Protein AF-A0A2A5WNZ4-F1 (afdb_monomer)

Radius of gyration: 17.19 Å; Cα contacts (8 Å, |Δi|>4): 81; chains: 1; bounding box: 37×25×44 Å

Foldseek 3Di:
DPAAFQQDLEDEEEQDDDDLVVVNRNHHVNGDYDYHHDAPCVCVVVCVVVVHDDDDPRDQVVVVVVNVVVPDDPPDTDDDDDDDDDPDPVVVVCVVVVPD

Sequence (100 aa):
MPFDDDAFDLILNQHGFFNIEEIKRTLVPGGVFLSQQVDGQNMADLARAFDVSYDSTYSRDEVCRNFGALGFDINRSETHECTNDFTDVGATVYLLTAIP

Organism: NCBI:txid1986255

Solvent-accessible surface area (backbone atoms only — not comparable to full-atom values): 6586 Å² total; per-resi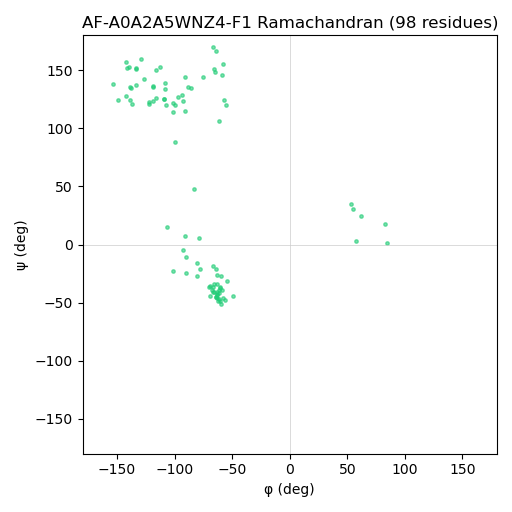due (Å²): 122,104,63,57,71,50,68,30,63,65,48,80,42,70,75,58,90,82,58,69,67,56,50,57,46,27,32,28,94,90,39,47,80,49,76,48,76,80,51,45,68,65,62,52,66,61,33,50,76,70,77,46,84,84,89,59,82,55,36,72,68,54,52,52,49,56,42,42,75,72,70,49,83,83,89,75,87,84,87,87,87,83,88,84,87,75,94,44,72,65,59,54,55,46,51,70,70,71,56,130

pLDDT: mean 93.29, std 5.8, range [59.91, 98.62]

Structure (mmCIF, N/CA/C/O backbone):
data_AF-A0A2A5WNZ4-F1
#
_entry.id   AF-A0A2A5WNZ4-F1
#
loop_
_atom_site.group_PDB
_atom_site.id
_atom_site.type_symbol
_atom_site.label_atom_id
_atom_site.label_alt_id
_atom_site.label_comp_id
_atom_site.label_asym_id
_atom_site.label_entity_id
_atom_site.label_seq_id
_atom_site.pdbx_PDB_ins_code
_atom_site.Cartn_x
_atom_site.Cartn_y
_atom_site.Cartn_z
_atom_site.occupancy
_atom_site.B_iso_or_equiv
_atom_site.auth_seq_id
_atom_site.auth_comp_id
_atom_site.auth_asym_id
_atom_site.auth_atom_id
_atom_site.pdbx_PDB_model_num
ATOM 1 N N . MET A 1 1 ? -18.777 -1.514 0.530 1.00 84.25 1 MET A N 1
ATOM 2 C CA . MET A 1 1 ? -18.827 -2.979 0.732 1.00 84.25 1 MET A CA 1
ATOM 3 C C . MET A 1 1 ? -20.162 -3.312 1.389 1.00 84.25 1 MET A C 1
ATOM 5 O O . MET A 1 1 ? -20.560 -2.547 2.258 1.00 84.25 1 MET A O 1
ATOM 9 N N . PRO A 1 2 ? -20.892 -4.371 0.993 1.00 94.06 2 PRO A N 1
ATOM 10 C CA . PRO A 1 2 ? -22.242 -4.647 1.502 1.00 94.06 2 PRO A CA 1
ATOM 11 C C . PRO A 1 2 ? -22.211 -5.397 2.847 1.00 94.06 2 PRO A C 1
ATOM 13 O O . PRO A 1 2 ? -22.871 -6.419 3.007 1.00 94.06 2 PRO A O 1
ATOM 16 N N . PHE A 1 3 ? -21.395 -4.917 3.781 1.00 96.81 3 PHE A N 1
ATOM 17 C CA . PHE A 1 3 ? -21.277 -5.457 5.132 1.00 96.81 3 PHE A CA 1
ATOM 18 C C . PHE A 1 3 ? -21.734 -4.409 6.135 1.00 96.81 3 PHE A C 1
ATOM 20 O O . PHE A 1 3 ? -21.582 -3.207 5.880 1.00 96.81 3 PHE A O 1
ATOM 27 N N . ASP A 1 4 ? -22.263 -4.884 7.255 1.00 97.94 4 ASP A N 1
ATOM 28 C CA . ASP A 1 4 ? -22.640 -4.047 8.387 1.00 97.94 4 ASP A CA 1
ATOM 29 C C . ASP A 1 4 ? -21.407 -3.370 9.005 1.00 97.94 4 ASP A C 1
ATOM 31 O O . ASP A 1 4 ? -20.255 -3.692 8.688 1.00 97.94 4 ASP A O 1
ATOM 35 N N . ASP A 1 5 ? -21.663 -2.385 9.856 1.00 98.44 5 ASP A N 1
ATOM 36 C CA . ASP A 1 5 ? -20.621 -1.748 10.653 1.00 98.44 5 ASP A CA 1
ATOM 37 C C . ASP A 1 5 ? -20.025 -2.773 11.632 1.00 98.44 5 ASP A C 1
ATOM 39 O O . ASP A 1 5 ? -20.727 -3.686 12.074 1.00 98.44 5 ASP A O 1
ATOM 43 N N . ASP A 1 6 ? -18.738 -2.633 11.962 1.00 98.31 6 ASP A N 1
ATOM 44 C CA . ASP A 1 6 ? -18.044 -3.497 12.930 1.00 98.31 6 ASP A CA 1
ATOM 45 C C . ASP A 1 6 ? -18.168 -5.011 12.619 1.00 98.31 6 ASP A C 1
ATOM 47 O O . ASP A 1 6 ? -18.253 -5.856 13.510 1.00 98.31 6 ASP A O 1
ATOM 51 N N . ALA A 1 7 ? -18.198 -5.375 11.336 1.00 98.38 7 ALA A N 1
ATOM 52 C CA . ALA A 1 7 ? -18.419 -6.749 10.887 1.00 98.38 7 ALA A CA 1
ATOM 53 C C . ALA A 1 7 ? -17.184 -7.662 10.995 1.00 98.38 7 ALA A C 1
ATOM 55 O O . ALA A 1 7 ? -17.332 -8.886 10.979 1.00 98.38 7 ALA A O 1
ATOM 56 N N . PHE A 1 8 ? -15.972 -7.098 11.061 1.00 98.44 8 PHE A N 1
ATOM 57 C CA . PHE A 1 8 ? -14.729 -7.868 10.983 1.00 98.44 8 PHE A CA 1
ATOM 58 C C . PHE A 1 8 ? -13.702 -7.475 12.046 1.00 98.44 8 PHE A C 1
ATOM 60 O O . PHE A 1 8 ? -13.412 -6.297 12.243 1.00 98.44 8 PHE A O 1
ATOM 67 N N . ASP A 1 9 ? -13.055 -8.479 12.641 1.00 98.62 9 ASP A N 1
ATOM 68 C CA . ASP A 1 9 ? -11.859 -8.296 13.475 1.00 98.62 9 ASP A CA 1
ATOM 69 C C . ASP A 1 9 ? -10.573 -8.131 12.643 1.00 98.62 9 ASP A C 1
ATOM 71 O O . ASP A 1 9 ? -9.600 -7.523 13.092 1.00 98.62 9 ASP A O 1
ATOM 75 N N . LEU A 1 10 ? -10.552 -8.690 11.426 1.00 98.38 10 LEU A N 1
ATOM 76 C CA . LEU A 1 10 ? -9.408 -8.678 10.514 1.00 98.38 10 LEU A CA 1
ATOM 77 C C . LEU A 1 10 ? -9.873 -8.512 9.069 1.00 98.38 10 LEU A C 1
ATOM 79 O O . LEU A 1 10 ? -10.664 -9.313 8.571 1.00 98.38 10 LEU A O 1
ATOM 83 N N . ILE A 1 11 ? -9.303 -7.533 8.371 1.00 98.31 11 ILE A N 1
ATOM 84 C CA . ILE A 1 11 ? -9.468 -7.368 6.926 1.00 98.31 11 ILE A CA 1
ATOM 85 C C . ILE A 1 11 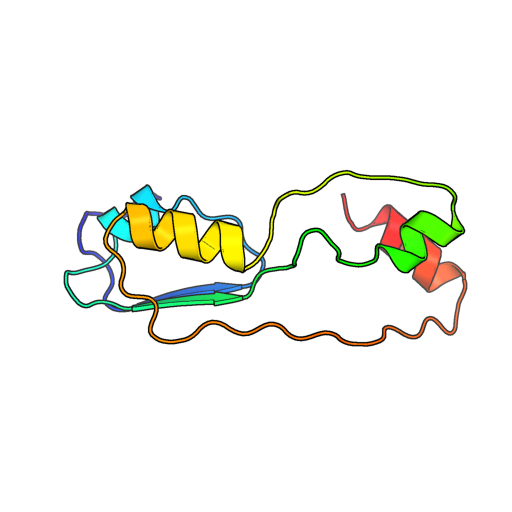? -8.105 -7.548 6.252 1.00 98.31 11 ILE A C 1
ATOM 87 O O . ILE A 1 11 ? -7.129 -6.884 6.604 1.00 98.31 11 ILE A O 1
ATOM 91 N N . LEU A 1 12 ? -8.049 -8.447 5.269 1.00 98.19 12 LEU A N 1
ATOM 92 C CA . LEU A 1 12 ? -6.879 -8.677 4.424 1.00 98.19 12 LEU A CA 1
ATOM 93 C C . LEU A 1 12 ? -7.157 -8.147 3.023 1.00 98.19 12 LEU A C 1
ATOM 95 O O . LEU A 1 12 ? -8.205 -8.440 2.447 1.00 98.19 12 LEU A O 1
ATOM 99 N N . ASN A 1 13 ? -6.211 -7.408 2.454 1.00 97.38 13 ASN A N 1
ATOM 100 C CA . ASN A 1 13 ? -6.297 -6.982 1.065 1.00 97.38 13 ASN A CA 1
ATOM 101 C C . ASN A 1 13 ? -4.936 -7.090 0.376 1.00 97.38 13 ASN A C 1
ATOM 103 O O . ASN A 1 13 ? -3.953 -6.504 0.817 1.00 97.38 13 ASN A O 1
ATOM 107 N N . GLN A 1 14 ? -4.885 -7.827 -0.725 1.00 96.38 14 GLN A N 1
ATOM 108 C CA . GLN A 1 14 ? -3.689 -7.967 -1.538 1.00 96.38 14 GLN A CA 1
ATOM 109 C C . GLN A 1 14 ? -4.005 -7.519 -2.962 1.00 96.38 14 GLN A C 1
ATOM 111 O O . GLN A 1 14 ? -4.890 -8.085 -3.600 1.00 96.38 14 GLN A O 1
ATOM 116 N N . HIS A 1 15 ? -3.282 -6.507 -3.445 1.00 91.50 15 HIS A N 1
ATOM 117 C CA . HIS A 1 15 ? -3.401 -5.930 -4.791 1.00 91.50 15 HIS A CA 1
ATOM 118 C C . HIS A 1 15 ? -4.796 -5.392 -5.168 1.00 91.50 15 HIS A C 1
ATOM 120 O O . HIS A 1 15 ? -4.997 -4.937 -6.292 1.00 91.50 15 HIS A O 1
ATOM 126 N N . GLY A 1 16 ? -5.762 -5.423 -4.250 1.00 92.31 16 GLY A N 1
ATOM 127 C CA . GLY A 1 16 ? -7.105 -4.914 -4.464 1.00 92.31 16 GLY A CA 1
ATOM 128 C C . GLY A 1 16 ? -7.228 -3.454 -4.055 1.00 92.31 16 GLY A C 1
ATOM 129 O O . GLY A 1 16 ? -6.688 -3.023 -3.032 1.00 92.31 16 GLY A O 1
ATOM 130 N N . PHE A 1 17 ? -8.028 -2.708 -4.814 1.00 92.69 17 PHE A N 1
ATOM 131 C CA . PHE A 1 17 ? -8.472 -1.382 -4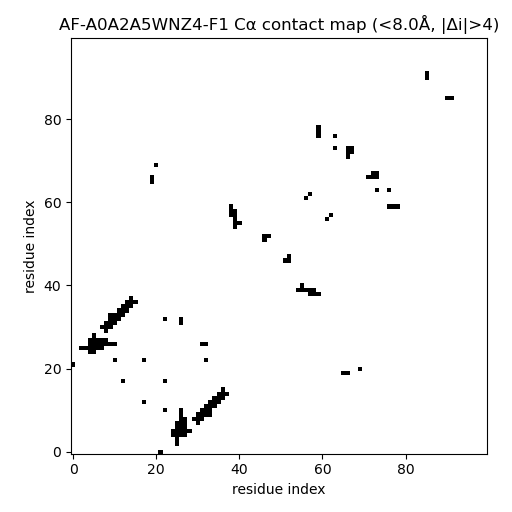.404 1.00 92.69 17 PHE A CA 1
ATOM 132 C C . PHE A 1 17 ? -9.236 -1.445 -3.071 1.00 92.69 17 PHE A C 1
ATOM 134 O O . PHE A 1 17 ? -9.971 -2.397 -2.801 1.00 92.69 17 PHE A O 1
ATOM 141 N N . PHE A 1 18 ? -9.103 -0.406 -2.250 1.00 95.12 18 PHE A N 1
ATOM 142 C CA . PHE A 1 18 ? -9.900 -0.227 -1.041 1.00 95.12 18 PHE A CA 1
ATOM 143 C C . PHE A 1 18 ? -10.280 1.239 -0.842 1.00 95.12 18 PHE A C 1
ATOM 145 O O . PHE A 1 18 ? -9.545 2.151 -1.213 1.00 95.12 18 PHE A O 1
ATOM 152 N N . ASN A 1 19 ? -11.420 1.452 -0.185 1.00 96.25 19 ASN A N 1
ATOM 153 C CA . ASN A 1 19 ? -11.797 2.742 0.377 1.00 96.25 19 ASN A CA 1
ATOM 154 C C . ASN A 1 19 ? -11.526 2.703 1.890 1.00 96.25 19 ASN A C 1
ATOM 156 O O . ASN A 1 19 ? -12.074 1.849 2.583 1.00 96.25 19 ASN A O 1
ATOM 160 N N . ILE A 1 20 ? -10.686 3.614 2.391 1.00 96.69 20 ILE A N 1
ATOM 161 C CA . ILE A 1 20 ? -10.246 3.638 3.796 1.00 96.69 20 ILE A CA 1
ATOM 162 C C . ILE A 1 20 ? -11.421 3.867 4.759 1.00 96.69 20 ILE A C 1
ATOM 164 O O . ILE A 1 20 ? -11.439 3.293 5.845 1.00 96.69 20 ILE A O 1
ATOM 168 N N . GLU A 1 21 ? -12.427 4.648 4.364 1.00 97.25 21 GLU A N 1
ATOM 169 C CA . GLU A 1 21 ? -13.619 4.883 5.186 1.00 97.25 21 GLU A CA 1
ATOM 170 C C . GLU A 1 21 ? -14.457 3.609 5.327 1.00 97.25 21 GLU A C 1
ATOM 172 O O . GLU A 1 21 ? -14.916 3.294 6.420 1.00 97.25 21 GLU A O 1
ATOM 177 N N . GLU A 1 22 ? -14.581 2.822 4.255 1.00 97.75 22 GLU A N 1
ATOM 178 C CA . GLU A 1 22 ? -15.274 1.530 4.304 1.00 97.75 22 GLU A CA 1
ATOM 179 C C . GLU A 1 22 ? -14.505 0.492 5.124 1.00 97.75 22 GLU A C 1
ATOM 181 O O . GLU A 1 22 ? -15.122 -0.300 5.834 1.00 97.75 22 GLU A O 1
ATOM 186 N N . ILE A 1 23 ? -13.167 0.515 5.073 1.00 98.00 23 ILE A N 1
ATOM 187 C CA . ILE A 1 23 ? -12.335 -0.293 5.974 1.00 98.00 23 ILE A CA 1
ATOM 188 C C . ILE A 1 23 ? -12.607 0.110 7.422 1.00 98.00 23 ILE A C 1
ATOM 190 O O . ILE A 1 23 ? -12.878 -0.750 8.246 1.00 98.00 23 ILE A O 1
ATOM 194 N N . LYS A 1 24 ? -12.602 1.411 7.730 1.00 97.38 24 LYS A N 1
ATOM 195 C CA . LYS A 1 24 ? -12.874 1.902 9.084 1.00 97.38 24 LYS A CA 1
ATOM 196 C C . LYS A 1 24 ? -14.268 1.532 9.579 1.00 97.38 24 LYS A C 1
ATOM 198 O O . LYS A 1 24 ? -14.408 1.170 10.735 1.00 97.38 24 LYS A O 1
ATOM 203 N N . ARG A 1 25 ? -15.283 1.645 8.722 1.00 98.06 25 ARG A N 1
ATOM 204 C CA . ARG A 1 25 ? -16.679 1.364 9.074 1.00 98.06 25 ARG A CA 1
ATOM 205 C C . ARG A 1 25 ? -16.909 -0.114 9.386 1.00 98.06 25 ARG A C 1
ATOM 207 O O . ARG A 1 25 ? -17.657 -0.441 10.294 1.00 98.06 25 ARG A O 1
ATOM 214 N N . THR A 1 26 ? -16.294 -1.001 8.609 1.00 98.25 26 THR A N 1
ATOM 215 C CA . THR A 1 26 ? -16.535 -2.452 8.699 1.00 98.25 26 THR A CA 1
ATOM 216 C C . THR A 1 26 ? -15.600 -3.171 9.669 1.00 98.25 26 THR A C 1
ATOM 218 O O . THR A 1 26 ? -15.825 -4.342 9.970 1.00 98.25 26 THR A O 1
ATOM 221 N N . LEU A 1 27 ? -14.559 -2.499 10.159 1.00 98.25 27 LEU A N 1
ATOM 222 C CA . LEU A 1 27 ? -13.613 -3.047 11.122 1.00 98.25 27 LEU A CA 1
ATOM 223 C C . LEU A 1 27 ? -14.051 -2.689 12.544 1.00 98.25 27 LEU A C 1
ATOM 225 O O . LEU A 1 27 ? -14.252 -1.515 12.841 1.00 98.25 27 LEU A O 1
ATOM 229 N N . VAL A 1 28 ? -14.132 -3.685 13.426 1.00 98.44 28 VAL A N 1
ATOM 230 C CA . VAL A 1 28 ? -14.439 -3.458 14.848 1.00 98.44 28 VAL A CA 1
ATOM 231 C C . VAL A 1 28 ? -13.414 -2.512 15.494 1.00 98.44 28 VAL A C 1
ATOM 233 O O . VAL A 1 28 ? -12.245 -2.481 15.077 1.00 98.44 28 VAL A O 1
ATOM 236 N N . PRO A 1 29 ? -13.766 -1.801 16.582 1.00 96.88 29 PRO A N 1
ATOM 237 C CA . PRO A 1 29 ? -12.786 -1.068 17.374 1.00 96.88 29 PRO A CA 1
ATOM 238 C C . PRO A 1 29 ? -11.655 -1.988 17.858 1.00 96.88 29 PRO A C 1
ATOM 240 O O . PRO A 1 29 ? -11.888 -2.954 18.582 1.00 96.88 29 PRO A O 1
ATOM 243 N N . GLY A 1 30 ? -10.417 -1.673 17.473 1.00 96.62 30 GLY A N 1
ATOM 244 C CA . GLY A 1 30 ? -9.238 -2.489 17.793 1.00 96.62 30 GLY A CA 1
ATOM 245 C C . GLY A 1 30 ? -8.972 -3.653 16.831 1.00 96.62 30 GLY A C 1
ATOM 246 O O . GLY A 1 30 ? -8.001 -4.381 17.036 1.00 96.62 30 GLY A O 1
ATOM 247 N N . GLY A 1 31 ? -9.786 -3.817 15.784 1.00 98.12 31 GLY A N 1
ATOM 248 C CA . GLY A 1 31 ? -9.512 -4.746 14.693 1.00 98.12 31 GLY A CA 1
ATOM 249 C C . GLY A 1 31 ? -8.289 -4.338 13.867 1.00 98.12 31 GLY A C 1
ATOM 250 O O . GLY A 1 31 ? -7.747 -3.237 14.000 1.00 98.12 31 GLY A O 1
ATOM 251 N N . VAL A 1 32 ? -7.846 -5.237 12.989 1.00 98.31 32 VAL A N 1
ATOM 252 C CA . VAL A 1 32 ? -6.620 -5.069 12.199 1.00 98.31 32 VAL A CA 1
ATOM 253 C C . VAL A 1 32 ? -6.922 -5.048 10.706 1.00 98.31 32 VAL A C 1
ATOM 255 O O . VAL A 1 32 ? -7.633 -5.899 10.178 1.00 98.31 32 VAL A O 1
ATOM 258 N N . PHE A 1 33 ? -6.309 -4.104 9.997 1.00 98.38 33 PHE A N 1
ATOM 259 C CA . PHE A 1 33 ? -6.238 -4.121 8.541 1.00 98.38 33 PHE A CA 1
ATOM 260 C C . PHE A 1 33 ? -4.807 -4.427 8.100 1.00 98.38 33 PHE A C 1
ATOM 262 O O . PHE A 1 33 ? -3.870 -3.733 8.495 1.00 98.38 33 PHE A O 1
ATOM 269 N N . LEU A 1 34 ? -4.639 -5.458 7.272 1.00 98.25 34 LEU A N 1
ATOM 270 C CA . LEU A 1 34 ? -3.364 -5.796 6.646 1.00 98.25 34 LEU A CA 1
ATOM 271 C C . LEU A 1 34 ? -3.507 -5.708 5.130 1.00 98.25 34 LEU A C 1
ATOM 273 O O . LEU A 1 34 ? -4.337 -6.391 4.527 1.00 98.25 34 LEU A O 1
ATOM 277 N N . SER A 1 35 ? -2.659 -4.882 4.523 1.00 97.25 35 SER A N 1
ATOM 278 C CA . SER A 1 35 ? -2.674 -4.634 3.088 1.00 97.25 35 SER A CA 1
ATOM 279 C C . SER A 1 35 ? -1.308 -4.865 2.460 1.00 97.25 35 SER A C 1
ATOM 281 O O . SER A 1 35 ? -0.286 -4.504 3.041 1.00 97.25 35 SER A O 1
ATOM 283 N N . GLN A 1 36 ? -1.302 -5.420 1.251 1.00 96.69 36 GLN A N 1
ATOM 284 C CA . GLN A 1 36 ? -0.152 -5.425 0.354 1.00 96.69 36 GLN A CA 1
ATOM 285 C C . GLN A 1 36 ? -0.556 -4.749 -0.954 1.00 96.69 36 GLN A C 1
ATOM 287 O O . GLN A 1 36 ? -1.507 -5.174 -1.609 1.00 96.69 36 GLN A O 1
ATOM 292 N N . GLN A 1 37 ? 0.170 -3.698 -1.326 1.00 94.75 37 GLN A N 1
ATOM 293 C CA . GLN A 1 37 ? -0.147 -2.856 -2.477 1.00 94.75 37 GLN A CA 1
ATOM 294 C C . GLN A 1 37 ? 1.064 -2.682 -3.383 1.00 94.75 37 GLN A C 1
ATOM 296 O O . GLN A 1 37 ? 2.202 -2.898 -2.966 1.00 94.75 37 GLN A O 1
ATOM 301 N N . VAL A 1 38 ? 0.788 -2.314 -4.632 1.00 92.62 38 VAL A N 1
ATOM 302 C CA . VAL A 1 38 ? 1.808 -1.984 -5.626 1.00 92.62 38 VAL A CA 1
ATOM 303 C C . VAL A 1 38 ? 2.048 -0.484 -5.565 1.00 92.62 38 VAL A C 1
ATOM 305 O O . VAL A 1 38 ? 1.105 0.297 -5.682 1.00 92.62 38 VAL A O 1
ATOM 308 N N . ASP A 1 39 ? 3.297 -0.092 -5.340 1.00 92.38 39 ASP A N 1
ATOM 309 C CA . ASP A 1 39 ? 3.688 1.315 -5.352 1.00 92.38 39 ASP A CA 1
ATOM 310 C C . ASP A 1 39 ? 3.527 1.908 -6.758 1.00 92.38 39 ASP A C 1
ATOM 312 O O . ASP A 1 39 ? 3.668 1.208 -7.764 1.00 92.38 39 ASP A O 1
ATOM 316 N N . GLY A 1 40 ? 3.268 3.212 -6.837 1.00 90.94 40 GLY A N 1
ATOM 317 C CA . GLY A 1 40 ? 3.180 3.932 -8.099 1.00 90.94 40 GLY A CA 1
ATOM 318 C C . GLY A 1 40 ? 4.415 3.758 -8.978 1.00 90.94 40 GLY A C 1
ATOM 319 O O . GLY A 1 40 ? 4.291 3.714 -10.192 1.00 90.94 40 GLY A O 1
ATOM 320 N N . GLN A 1 41 ? 5.600 3.586 -8.395 1.00 90.06 41 GLN A N 1
ATOM 321 C CA . GLN A 1 41 ? 6.857 3.422 -9.131 1.00 90.06 41 GLN A CA 1
ATOM 322 C C . GLN A 1 41 ? 7.074 2.013 -9.710 1.00 90.06 41 GLN A C 1
ATOM 324 O O . GLN A 1 41 ? 8.134 1.729 -10.273 1.00 90.06 41 GLN A O 1
ATOM 329 N N . ASN A 1 42 ? 6.090 1.120 -9.605 1.00 90.06 42 ASN A N 1
ATOM 330 C CA . ASN A 1 42 ? 6.180 -0.219 -10.169 1.00 90.06 42 ASN A CA 1
ATOM 331 C C . ASN A 1 42 ? 6.454 -0.187 -11.680 1.00 90.06 42 ASN A C 1
ATOM 333 O O . ASN A 1 42 ? 5.691 0.400 -12.442 1.00 90.06 42 ASN A O 1
ATOM 337 N N . MET A 1 43 ? 7.525 -0.863 -12.107 1.00 89.62 43 MET A N 1
ATOM 338 C CA . MET A 1 43 ? 7.966 -0.950 -13.508 1.00 89.62 43 MET A CA 1
ATOM 339 C C . MET A 1 43 ? 8.343 0.396 -14.161 1.00 89.62 43 MET A C 1
ATOM 341 O O . MET A 1 43 ? 8.327 0.528 -15.389 1.00 89.62 43 MET A O 1
ATOM 345 N N . ALA A 1 44 ? 8.734 1.397 -13.364 1.00 90.38 44 ALA A N 1
ATOM 346 C CA . ALA A 1 44 ? 9.187 2.696 -13.871 1.00 90.38 44 ALA A CA 1
ATOM 347 C C . ALA A 1 44 ? 10.419 2.598 -14.795 1.00 90.38 44 ALA A C 1
ATOM 349 O O . ALA A 1 44 ? 10.654 3.462 -15.639 1.00 90.38 44 ALA A O 1
ATOM 350 N N . ASP A 1 45 ? 11.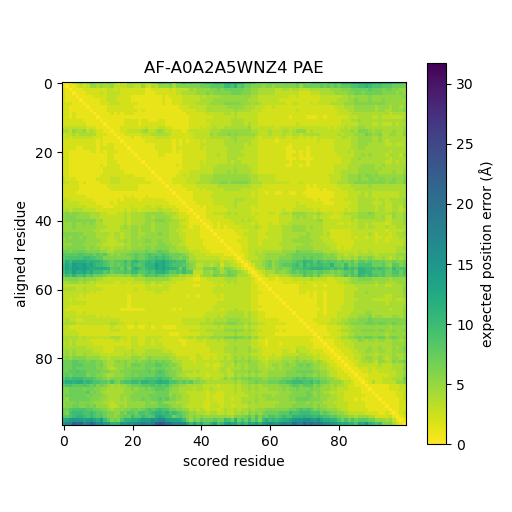252 1.574 -14.628 1.00 90.69 45 ASP A N 1
ATOM 351 C CA . ASP A 1 45 ? 12.377 1.258 -15.507 1.00 90.69 45 ASP A CA 1
ATOM 352 C C . ASP A 1 45 ? 11.937 0.768 -16.888 1.00 90.69 45 ASP A C 1
ATOM 354 O O . ASP A 1 45 ? 12.457 1.257 -17.893 1.00 90.69 45 ASP A O 1
ATOM 358 N N . LEU A 1 46 ? 10.942 -0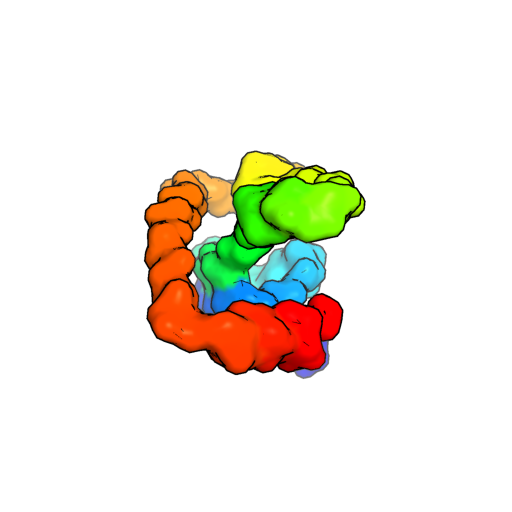.118 -16.945 1.00 89.94 46 LEU A N 1
ATOM 359 C CA . LEU A 1 46 ? 10.357 -0.577 -18.198 1.00 89.94 46 LEU A CA 1
ATOM 360 C C . LEU A 1 46 ? 9.675 0.577 -18.937 1.00 89.94 46 LEU A C 1
ATOM 362 O O . LEU A 1 46 ? 9.903 0.746 -20.130 1.00 89.94 4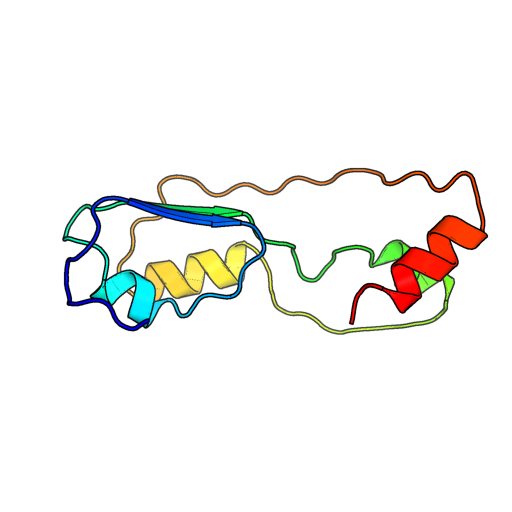6 LEU A O 1
ATOM 366 N N . ALA A 1 47 ? 8.899 1.409 -18.235 1.00 90.00 47 ALA A N 1
ATOM 367 C CA . ALA A 1 47 ? 8.261 2.579 -18.840 1.00 90.00 47 ALA A CA 1
ATOM 368 C C . ALA A 1 47 ? 9.296 3.528 -19.469 1.00 90.00 47 ALA A C 1
ATOM 370 O O . ALA A 1 47 ? 9.165 3.905 -20.635 1.00 90.00 47 ALA A O 1
ATOM 371 N N . ARG A 1 48 ? 10.389 3.823 -18.748 1.00 91.31 48 ARG A N 1
ATOM 372 C CA . ARG A 1 48 ? 11.506 4.627 -19.271 1.00 91.31 48 ARG A CA 1
ATOM 373 C C . ARG A 1 48 ? 12.178 4.001 -20.490 1.00 91.31 48 ARG A C 1
ATOM 375 O O . ARG A 1 48 ? 12.579 4.739 -21.380 1.00 91.31 48 ARG A O 1
ATOM 382 N N . ALA A 1 49 ? 12.302 2.675 -20.556 1.00 90.88 49 ALA A N 1
ATOM 383 C CA . ALA A 1 49 ? 12.890 1.995 -21.713 1.00 90.88 49 ALA A CA 1
ATOM 384 C C . ALA A 1 49 ? 12.073 2.176 -23.010 1.00 90.88 49 ALA A C 1
ATOM 386 O O . ALA A 1 49 ? 12.627 2.035 -24.098 1.00 90.88 49 ALA A O 1
ATOM 387 N N . PHE A 1 50 ? 10.783 2.507 -22.895 1.00 90.00 50 PHE A N 1
ATOM 388 C CA . PHE A 1 50 ? 9.885 2.813 -24.013 1.00 90.00 50 PHE A CA 1
ATOM 389 C C . PHE A 1 50 ? 9.558 4.311 -24.138 1.00 90.00 50 PHE A C 1
ATOM 391 O O . PHE A 1 50 ? 8.600 4.664 -24.823 1.00 90.00 50 PHE A O 1
ATOM 398 N N . ASP A 1 51 ? 10.321 5.189 -23.473 1.00 93.62 51 ASP A N 1
ATOM 399 C CA . ASP A 1 51 ? 10.083 6.640 -23.432 1.00 93.62 51 ASP A CA 1
ATOM 400 C C . ASP A 1 51 ? 8.665 7.022 -22.951 1.00 93.62 51 ASP A C 1
ATOM 402 O O . ASP A 1 51 ? 8.103 8.052 -23.330 1.00 93.62 51 ASP A O 1
ATOM 406 N N . VAL A 1 52 ? 8.077 6.193 -22.083 1.00 89.81 52 VAL A N 1
ATOM 407 C CA . VAL A 1 52 ? 6.789 6.450 -21.434 1.00 89.81 52 VAL A CA 1
ATOM 408 C C . VAL A 1 52 ? 7.036 7.039 -20.051 1.00 89.81 52 VAL A C 1
ATOM 410 O O . VAL A 1 52 ? 7.741 6.464 -19.222 1.00 89.81 52 VAL A O 1
ATOM 413 N N . SER A 1 53 ? 6.409 8.180 -19.779 1.00 84.12 53 SER A N 1
ATOM 414 C CA . SER A 1 53 ? 6.332 8.762 -18.441 1.00 84.12 53 SER A CA 1
ATOM 415 C C . SER A 1 53 ? 4.920 8.629 -17.897 1.00 84.12 53 SER A C 1
ATOM 417 O O . SER A 1 53 ? 3.954 8.911 -18.606 1.00 84.12 53 SER A O 1
ATOM 419 N N . TYR A 1 54 ? 4.809 8.305 -16.620 1.00 81.81 54 TYR A N 1
ATOM 420 C CA . TYR A 1 54 ? 3.566 8.401 -15.877 1.00 81.81 54 TYR A CA 1
ATOM 421 C C . TYR A 1 54 ? 3.850 9.089 -14.541 1.00 81.81 54 TYR A C 1
ATOM 423 O O . TYR A 1 54 ? 4.969 9.035 -14.028 1.00 81.81 54 TYR A O 1
ATOM 431 N N . ASP A 1 55 ? 2.838 9.760 -14.006 1.00 76.62 55 ASP A N 1
ATOM 432 C CA . ASP A 1 55 ? 2.897 10.372 -12.686 1.00 76.62 55 ASP A CA 1
ATOM 433 C C . ASP A 1 55 ? 1.992 9.572 -11.753 1.00 76.62 55 ASP A C 1
ATOM 435 O O . ASP A 1 55 ? 0.821 9.335 -12.057 1.00 76.62 55 ASP A O 1
ATOM 439 N N . SER A 1 56 ? 2.554 9.113 -10.644 1.00 83.19 56 SER A N 1
ATOM 440 C CA . SER A 1 56 ? 1.801 8.456 -9.589 1.00 83.19 56 SER A CA 1
ATOM 441 C C . SER A 1 56 ? 2.298 8.974 -8.255 1.00 83.19 56 SER A C 1
ATOM 443 O O . SER A 1 56 ? 3.470 8.825 -7.907 1.00 83.19 56 SER A O 1
ATOM 445 N N . THR A 1 57 ? 1.379 9.558 -7.493 1.00 82.88 57 THR A N 1
ATOM 446 C CA . THR A 1 57 ? 1.626 9.938 -6.100 1.00 82.88 57 THR A CA 1
ATOM 447 C C . THR A 1 57 ? 1.481 8.748 -5.157 1.00 82.88 57 THR A C 1
ATOM 449 O O . THR A 1 57 ? 1.961 8.813 -4.021 1.00 82.88 57 THR A O 1
ATOM 452 N N . TYR A 1 58 ? 0.858 7.662 -5.643 1.00 90.62 58 TYR A N 1
ATOM 453 C CA . TYR A 1 58 ? 0.504 6.505 -4.840 1.00 90.62 58 TYR A CA 1
ATOM 454 C C . TYR A 1 58 ? 1.760 5.866 -4.270 1.00 90.62 58 TYR A C 1
ATOM 456 O O . TYR A 1 58 ? 2.537 5.224 -4.975 1.00 90.62 58 TYR A O 1
ATOM 464 N N . SER A 1 59 ? 1.942 6.068 -2.974 1.00 93.25 59 SER A N 1
ATOM 465 C CA . SER A 1 59 ? 3.111 5.620 -2.242 1.00 93.25 59 SER A CA 1
ATOM 466 C C . SER A 1 59 ? 2.714 5.135 -0.864 1.00 93.25 59 SER A C 1
ATOM 468 O O . SER A 1 59 ? 1.701 5.560 -0.297 1.00 93.25 59 SER A O 1
ATOM 470 N N . ARG A 1 60 ? 3.553 4.279 -0.281 1.00 94.88 60 ARG A N 1
ATOM 471 C CA . ARG A 1 60 ? 3.387 3.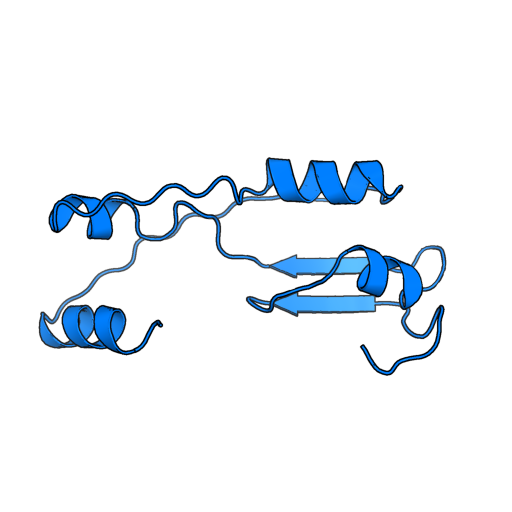816 1.104 1.00 94.88 60 ARG A CA 1
ATOM 472 C C . ARG A 1 60 ? 3.153 4.979 2.075 1.00 94.88 60 ARG A C 1
ATOM 474 O O . ARG A 1 60 ? 2.274 4.901 2.929 1.00 94.88 60 ARG A O 1
ATOM 481 N N . ASP A 1 61 ? 3.918 6.059 1.938 1.00 94.75 61 ASP A N 1
ATOM 482 C CA . ASP A 1 61 ? 3.853 7.201 2.853 1.00 94.75 61 ASP A CA 1
ATOM 483 C C . ASP A 1 61 ? 2.551 7.996 2.696 1.00 94.75 61 ASP A C 1
ATOM 485 O O . ASP A 1 61 ? 1.993 8.459 3.693 1.00 94.75 61 ASP A O 1
ATOM 489 N N . GLU A 1 62 ? 2.040 8.132 1.467 1.00 94.81 62 GLU A N 1
ATOM 490 C CA . GLU A 1 62 ? 0.719 8.715 1.219 1.00 94.81 62 GLU A CA 1
ATOM 491 C C . GLU A 1 62 ? -0.379 7.863 1.868 1.00 94.81 62 GLU A C 1
ATOM 493 O O . GLU A 1 62 ? -1.207 8.380 2.620 1.00 94.81 62 GLU A O 1
ATOM 498 N N . VAL A 1 63 ? -0.340 6.545 1.654 1.00 95.00 63 VAL A N 1
ATOM 499 C CA . VAL A 1 63 ? -1.313 5.607 2.225 1.00 95.00 63 VAL A CA 1
ATOM 500 C C . VAL A 1 63 ? -1.289 5.670 3.754 1.00 95.00 63 VAL A C 1
ATOM 502 O O . VAL A 1 63 ? -2.333 5.892 4.367 1.00 95.00 63 VAL A O 1
ATOM 505 N N . CYS A 1 64 ? -0.118 5.561 4.389 1.00 96.38 64 CYS A N 1
ATOM 506 C CA . CYS A 1 64 ? 0.002 5.646 5.848 1.00 96.38 64 CYS A CA 1
ATOM 507 C C . CYS A 1 64 ? -0.511 6.980 6.401 1.00 96.38 64 CYS A C 1
ATOM 509 O O . CYS A 1 64 ? -1.181 6.995 7.434 1.00 96.38 64 CYS A O 1
ATOM 511 N N . ARG A 1 65 ? -0.247 8.096 5.711 1.00 96.75 65 ARG A N 1
ATOM 512 C CA . ARG A 1 65 ? -0.760 9.414 6.104 1.00 96.75 65 ARG A CA 1
ATOM 513 C C . ARG A 1 65 ? -2.287 9.462 6.060 1.00 96.75 65 ARG A C 1
ATOM 515 O O . ARG A 1 65 ? -2.895 9.967 7.000 1.00 96.75 65 ARG A O 1
ATOM 522 N N . ASN A 1 66 ? -2.898 8.913 5.011 1.00 96.19 66 ASN A N 1
ATOM 523 C CA . ASN A 1 66 ? -4.352 8.889 4.848 1.00 96.19 66 ASN A CA 1
ATOM 524 C C . ASN A 1 66 ? -5.031 8.018 5.922 1.00 96.19 66 ASN A C 1
ATOM 526 O O . ASN A 1 66 ? -6.038 8.426 6.499 1.00 96.19 66 ASN A O 1
ATOM 530 N N . PHE A 1 67 ? -4.446 6.864 6.261 1.00 97.38 67 PHE A N 1
ATOM 531 C CA . PHE A 1 67 ? -4.915 6.038 7.381 1.00 97.38 67 PHE A CA 1
ATOM 532 C C . PHE A 1 67 ? -4.760 6.753 8.733 1.00 97.38 67 PHE A C 1
ATOM 534 O O . PHE A 1 67 ? -5.705 6.784 9.523 1.00 97.38 67 PHE A O 1
ATOM 541 N N . GLY A 1 68 ? -3.612 7.390 8.981 1.00 97.25 68 GLY A N 1
ATOM 542 C CA . GLY A 1 68 ? -3.373 8.157 10.208 1.00 97.25 68 GLY A CA 1
ATOM 543 C C . GLY A 1 68 ? -4.343 9.331 10.376 1.00 97.25 68 GLY A C 1
ATOM 544 O O . GLY A 1 68 ? -4.860 9.556 11.468 1.00 97.25 68 GLY A O 1
ATOM 545 N N . ALA A 1 69 ? -4.675 10.035 9.288 1.00 97.38 69 ALA A N 1
ATOM 546 C CA . ALA A 1 69 ? -5.670 11.111 9.296 1.00 97.38 69 ALA A CA 1
ATOM 547 C C . ALA A 1 69 ? -7.083 10.622 9.668 1.00 97.38 69 ALA A C 1
ATOM 549 O O . ALA A 1 69 ? -7.875 11.383 10.222 1.00 97.38 69 ALA A O 1
ATOM 550 N N . LEU A 1 70 ? -7.387 9.345 9.414 1.00 96.19 70 LEU A N 1
ATOM 551 C CA . LEU A 1 70 ? -8.630 8.690 9.824 1.00 96.19 70 LEU A CA 1
ATOM 552 C C . LEU A 1 70 ? -8.537 8.014 11.201 1.00 96.19 70 LEU A C 1
ATOM 554 O O . LEU A 1 70 ? -9.501 7.378 11.626 1.00 96.19 70 LEU A O 1
ATOM 558 N N . GLY A 1 71 ? -7.442 8.199 11.940 1.00 95.81 71 GLY A N 1
ATOM 559 C CA . GLY A 1 71 ? -7.292 7.730 13.318 1.00 95.81 71 GLY A CA 1
ATOM 560 C C . GLY A 1 71 ? -6.869 6.268 13.456 1.00 95.81 71 GLY A C 1
ATOM 561 O O . GLY A 1 71 ? -7.044 5.700 14.531 1.00 95.81 71 GLY A O 1
ATOM 562 N N . PHE A 1 72 ? -6.334 5.657 12.397 1.00 97.69 72 PHE A N 1
ATOM 563 C CA . PHE A 1 72 ? -5.659 4.367 12.518 1.00 97.69 72 PHE A CA 1
ATOM 564 C C . PHE A 1 72 ? -4.274 4.536 13.140 1.00 97.69 72 PHE A C 1
ATOM 566 O O . PHE A 1 72 ? -3.562 5.497 12.841 1.00 97.69 72 PHE A O 1
ATOM 573 N N . ASP A 1 73 ? -3.879 3.557 13.950 1.00 97.69 73 ASP A N 1
ATOM 574 C CA . ASP A 1 73 ? -2.490 3.380 14.359 1.00 97.69 73 ASP A CA 1
ATOM 575 C C . ASP A 1 73 ? -1.745 2.553 13.300 1.00 97.69 73 ASP A C 1
ATOM 577 O O . ASP A 1 73 ? -2.265 1.555 12.795 1.00 97.69 73 ASP A O 1
ATOM 581 N N . ILE A 1 74 ? -0.540 2.985 12.922 1.00 97.75 74 ILE A N 1
ATOM 582 C CA . ILE A 1 74 ? 0.280 2.301 11.916 1.00 97.75 74 ILE A CA 1
ATOM 583 C C . ILE A 1 74 ? 1.324 1.459 12.639 1.00 97.75 74 ILE A C 1
ATOM 585 O O . ILE A 1 74 ? 2.451 1.891 12.876 1.00 97.75 74 ILE A O 1
ATOM 589 N N . ASN A 1 75 ? 0.955 0.220 12.956 1.00 96.81 75 ASN A N 1
ATOM 590 C CA . ASN A 1 75 ? 1.821 -0.696 13.699 1.00 96.81 75 ASN A CA 1
ATOM 591 C C . ASN A 1 75 ? 3.068 -1.105 12.899 1.00 96.81 75 ASN A C 1
ATOM 593 O O . ASN A 1 75 ? 4.137 -1.321 13.471 1.00 96.81 75 ASN A O 1
ATOM 597 N N . ARG A 1 76 ? 2.927 -1.271 11.577 1.00 97.50 76 ARG A N 1
ATOM 598 C CA . ARG A 1 76 ? 4.003 -1.697 10.673 1.00 97.50 76 ARG A CA 1
ATOM 599 C C . ARG A 1 76 ? 3.746 -1.176 9.266 1.00 97.50 76 ARG A C 1
ATOM 601 O O . ARG A 1 76 ? 2.622 -1.240 8.777 1.00 97.50 76 ARG A O 1
ATOM 608 N N . SER A 1 77 ? 4.799 -0.697 8.614 1.00 97.25 77 SER A N 1
ATOM 609 C CA . SER A 1 77 ? 4.759 -0.246 7.227 1.00 97.25 77 SER A CA 1
ATOM 610 C C . SER A 1 77 ? 6.115 -0.488 6.576 1.00 97.25 77 SER A C 1
ATOM 612 O O . SER A 1 77 ? 7.144 -0.063 7.098 1.00 97.25 77 SER A O 1
ATOM 614 N N . GLU A 1 78 ? 6.126 -1.210 5.461 1.00 95.94 78 GLU A N 1
ATOM 615 C CA . GLU A 1 78 ? 7.345 -1.673 4.799 1.00 95.94 78 GLU A CA 1
ATOM 616 C C . GLU A 1 78 ? 7.209 -1.541 3.286 1.00 95.94 78 GLU A C 1
ATOM 618 O O . GLU A 1 78 ? 6.106 -1.578 2.745 1.00 95.94 78 GLU A O 1
ATOM 623 N N . THR A 1 79 ? 8.343 -1.377 2.612 1.00 94.44 79 THR A N 1
ATOM 624 C CA . THR A 1 79 ? 8.445 -1.495 1.157 1.00 94.44 79 THR A CA 1
ATOM 625 C C . THR A 1 79 ? 9.275 -2.721 0.811 1.00 94.44 79 THR A C 1
ATOM 627 O O . THR A 1 79 ? 10.139 -3.148 1.580 1.00 94.44 79 THR A O 1
ATOM 630 N N . HIS A 1 80 ? 9.012 -3.284 -0.361 1.00 93.38 80 HIS A N 1
ATOM 631 C CA . HIS A 1 80 ? 9.838 -4.330 -0.932 1.00 93.38 80 HIS A CA 1
ATOM 632 C C . HIS A 1 80 ? 9.993 -4.082 -2.427 1.00 93.38 80 HIS A C 1
ATOM 634 O O . HIS A 1 80 ? 9.016 -3.777 -3.106 1.00 93.38 80 HIS A O 1
ATOM 640 N N . GLU A 1 81 ? 11.217 -4.233 -2.918 1.00 91.88 81 GLU A N 1
ATOM 641 C CA . GLU A 1 81 ? 11.560 -4.124 -4.330 1.00 91.88 81 GLU A CA 1
ATOM 642 C C . GLU A 1 81 ? 12.128 -5.463 -4.791 1.00 91.88 81 GLU A C 1
ATOM 644 O O . GLU A 1 81 ? 12.939 -6.080 -4.094 1.00 91.88 81 GLU A O 1
ATOM 649 N N . CYS A 1 82 ? 11.701 -5.912 -5.967 1.00 90.50 82 CYS A N 1
ATOM 650 C CA . CYS A 1 82 ? 12.179 -7.137 -6.585 1.00 90.50 82 CYS A CA 1
ATOM 651 C C . CYS A 1 82 ? 12.502 -6.906 -8.063 1.00 90.50 82 CYS A C 1
ATOM 653 O O . CYS A 1 82 ? 11.911 -6.056 -8.729 1.00 90.50 82 CYS A O 1
ATOM 655 N N . THR A 1 83 ? 13.458 -7.676 -8.576 1.00 91.25 83 THR A N 1
ATOM 656 C CA . THR A 1 83 ? 13.811 -7.675 -9.997 1.00 91.25 83 THR A CA 1
ATOM 657 C C . THR A 1 83 ? 12.947 -8.687 -10.742 1.00 91.25 83 THR A C 1
ATOM 659 O O . THR A 1 83 ? 12.775 -9.813 -10.278 1.00 91.25 83 THR A O 1
ATOM 662 N N . ASN A 1 84 ? 12.424 -8.287 -11.903 1.00 88.88 84 ASN A N 1
ATOM 663 C CA . ASN A 1 84 ? 11.723 -9.174 -12.827 1.00 88.88 84 ASN A CA 1
ATOM 664 C C . ASN A 1 84 ? 12.604 -9.422 -14.054 1.00 88.88 84 ASN A C 1
ATOM 666 O O . ASN A 1 84 ? 12.928 -8.482 -14.777 1.00 88.88 84 ASN A O 1
ATOM 670 N N . ASP A 1 85 ? 12.953 -10.683 -14.304 1.00 90.81 85 ASP A N 1
ATOM 671 C CA . ASP A 1 85 ? 13.738 -11.083 -15.470 1.00 90.81 85 ASP A CA 1
ATOM 672 C C . ASP A 1 85 ? 12.828 -11.651 -16.566 1.00 90.81 85 ASP A C 1
ATOM 674 O O . ASP A 1 85 ? 12.166 -12.676 -16.385 1.00 90.81 85 ASP A O 1
ATOM 678 N N . PHE A 1 86 ? 12.833 -11.013 -17.737 1.00 90.38 86 PHE A N 1
ATOM 679 C CA . PHE A 1 86 ? 12.150 -11.513 -18.931 1.00 90.38 86 PHE A CA 1
ATOM 680 C C . PHE A 1 86 ? 13.173 -12.154 -19.866 1.00 90.38 86 PHE A C 1
ATOM 682 O O . PHE A 1 86 ? 14.049 -11.483 -20.407 1.00 90.38 86 PHE A O 1
ATOM 689 N N . THR A 1 87 ? 13.065 -13.467 -20.066 1.00 93.50 87 THR A N 1
ATOM 690 C CA . THR A 1 87 ? 13.955 -14.230 -20.964 1.00 93.50 87 THR A CA 1
ATOM 691 C C . THR A 1 87 ? 13.409 -14.360 -22.388 1.00 93.50 87 THR A C 1
ATOM 693 O O . THR A 1 87 ? 14.094 -14.879 -23.267 1.00 93.50 87 THR A O 1
ATOM 696 N N . ASP A 1 88 ? 12.192 -13.865 -22.622 1.00 94.69 88 ASP A N 1
ATOM 697 C CA . ASP A 1 88 ? 11.488 -13.902 -23.898 1.00 94.69 88 ASP A CA 1
ATOM 698 C C . ASP A 1 88 ? 10.792 -12.560 -24.158 1.00 94.69 88 ASP A C 1
ATOM 700 O O . ASP A 1 88 ? 10.113 -12.016 -23.286 1.00 94.69 88 ASP A O 1
ATOM 704 N N . VAL A 1 89 ? 10.932 -12.039 -25.380 1.00 93.12 89 VAL A N 1
ATOM 705 C CA . VAL A 1 89 ? 10.297 -10.771 -25.777 1.00 93.12 89 VAL A CA 1
ATOM 706 C C . VAL A 1 89 ? 8.773 -10.908 -25.789 1.00 93.12 89 VAL A C 1
ATOM 708 O O . VAL A 1 89 ? 8.070 -9.962 -25.433 1.00 93.12 89 VAL A O 1
ATOM 711 N N . GLY A 1 90 ? 8.250 -12.083 -26.151 1.00 94.44 90 GLY A N 1
ATOM 712 C CA . GLY A 1 90 ? 6.819 -12.369 -26.111 1.00 94.44 90 GLY A CA 1
ATOM 713 C C . GLY A 1 90 ? 6.236 -12.254 -24.702 1.00 94.44 90 GLY A C 1
ATOM 714 O O . GLY A 1 90 ? 5.148 -11.705 -24.551 1.00 94.44 90 GLY A O 1
ATOM 715 N N . ALA A 1 91 ? 6.970 -12.674 -23.668 1.00 93.06 91 ALA A N 1
ATOM 716 C CA . ALA A 1 91 ? 6.565 -12.515 -22.271 1.00 93.06 91 ALA A CA 1
ATOM 717 C C . ALA A 1 91 ? 6.439 -11.037 -21.861 1.00 93.06 91 ALA A C 1
ATOM 719 O O . ALA A 1 91 ? 5.453 -10.661 -21.223 1.00 93.06 91 ALA A O 1
ATOM 720 N N . THR A 1 92 ? 7.383 -10.186 -22.276 1.00 90.62 92 THR A N 1
ATOM 721 C CA . THR A 1 92 ? 7.306 -8.735 -22.037 1.00 90.62 92 THR A CA 1
ATOM 722 C C . THR A 1 92 ? 6.104 -8.118 -22.752 1.00 90.62 92 THR A C 1
ATOM 724 O O . THR A 1 92 ? 5.341 -7.368 -22.147 1.00 90.62 92 THR A O 1
ATOM 727 N N . VAL A 1 93 ? 5.889 -8.461 -24.028 1.00 91.94 93 VAL A N 1
ATOM 728 C CA . VAL A 1 93 ? 4.739 -7.970 -24.810 1.00 91.94 93 VAL A CA 1
ATOM 729 C C . VAL A 1 93 ? 3.414 -8.443 -24.208 1.00 91.94 93 VAL A C 1
ATOM 731 O O . VAL A 1 93 ? 2.460 -7.670 -24.118 1.00 91.94 93 VAL A O 1
ATOM 734 N N . TYR A 1 94 ? 3.343 -9.696 -23.762 1.00 92.38 94 TYR A N 1
ATOM 735 C CA . TYR A 1 94 ? 2.156 -10.232 -23.107 1.00 92.38 94 TYR A CA 1
ATOM 736 C C . TYR A 1 94 ? 1.840 -9.469 -21.818 1.00 92.38 94 TYR A C 1
ATOM 738 O O . TYR A 1 94 ? 0.707 -9.037 -21.635 1.00 92.38 94 TYR A O 1
ATOM 746 N N . LEU A 1 95 ? 2.834 -9.231 -20.959 1.00 90.50 95 LEU A N 1
ATOM 747 C CA . LEU A 1 95 ? 2.636 -8.468 -19.726 1.00 90.50 95 LEU A CA 1
ATOM 748 C C . LEU A 1 95 ? 2.057 -7.073 -20.002 1.00 90.50 95 LEU A C 1
ATOM 750 O O . LEU A 1 95 ? 1.065 -6.689 -19.390 1.00 90.50 95 LEU A O 1
ATOM 754 N N . LEU A 1 96 ? 2.639 -6.357 -20.967 1.00 87.62 96 LEU A N 1
ATOM 755 C CA . LEU A 1 96 ? 2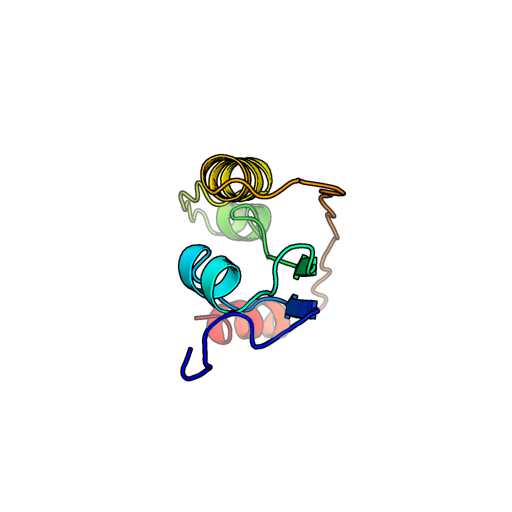.213 -5.009 -21.355 1.00 87.62 96 LEU A CA 1
ATOM 756 C C . LEU A 1 96 ? 0.816 -4.958 -21.992 1.00 87.62 96 LEU A C 1
ATOM 758 O O . LEU A 1 96 ? 0.225 -3.888 -22.067 1.00 87.62 96 LEU A O 1
ATOM 762 N N . THR A 1 97 ? 0.297 -6.085 -22.481 1.00 87.31 97 THR A N 1
ATOM 763 C CA . THR A 1 97 ? -1.045 -6.166 -23.086 1.00 87.31 97 THR A CA 1
ATOM 764 C C . THR A 1 97 ? -2.093 -6.755 -22.146 1.00 87.31 97 THR A C 1
ATOM 766 O O . THR A 1 97 ? -3.283 -6.520 -22.341 1.00 87.31 97 THR A O 1
ATOM 769 N N . ALA A 1 98 ? -1.672 -7.525 -21.141 1.00 88.12 98 ALA A N 1
ATOM 770 C CA . ALA A 1 98 ? -2.553 -8.193 -20.190 1.00 88.12 98 ALA A CA 1
ATOM 771 C C . ALA A 1 98 ? -2.859 -7.347 -18.946 1.00 88.12 98 ALA A C 1
ATOM 773 O O . ALA A 1 98 ? -3.886 -7.574 -18.305 1.00 88.12 98 ALA A O 1
ATOM 774 N N . ILE A 1 99 ? -1.981 -6.404 -18.592 1.00 74.62 99 ILE A N 1
ATOM 775 C CA . ILE A 1 99 ? -2.207 -5.465 -17.492 1.00 74.62 99 ILE A CA 1
ATOM 776 C C . ILE A 1 99 ? -2.881 -4.206 -18.070 1.00 74.62 99 ILE A C 1
ATOM 778 O O . ILE A 1 99 ? -2.263 -3.551 -18.910 1.00 74.62 99 ILE A O 1
ATOM 782 N N . PRO A 1 100 ? -4.141 -3.911 -17.690 1.00 59.91 100 PRO A N 1
ATOM 783 C CA . PRO A 1 100 ? -4.903 -2.771 -18.204 1.00 59.91 100 PRO A CA 1
ATOM 784 C C . PRO A 1 100 ? -4.415 -1.414 -17.685 1.00 59.91 100 PRO A C 1
ATOM 786 O O . PRO A 1 100 ? -3.810 -1.369 -16.589 1.00 59.91 100 PRO A O 1
#

Mean predicted ali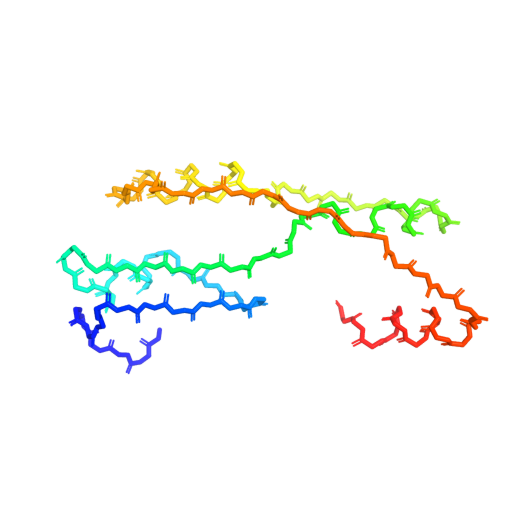gned error: 3.78 Å

Secondary structure (DSSP, 8-state):
----TT-EEEEEEES----HHHHHHHEEEEEEEEEE---TTTTHHHHHHTT--------HHHHHHHHHHTT---------------S-HHHHHHHHHH--

InterPro domains:
  IPR029063 S-adenosyl-L-methionine-dependent methyltransferase superfamily [G3DSA:3.40.50.150] (1-98)
  IPR029063 S-adenosyl-L-methionine-dependent methyltransferase superfamily [SSF53335] (1-82)
  IPR052939 23S rRNA Guanine-N(1)-Methyltransferase RlmA [PTHR43460] (1-99)